Protein AF-A0A978SUX0-F1 (afdb_monomer_lite)

Radius of gyration: 11.95 Å; chains: 1; bounding box: 27×20×38 Å

Sequence (61 aa):
MKLQQGELLISENGRYYLVVECSEESVSLKRVNGYTLFSCHPGFLDRSFRRVSELKQKPST

Secondary structure (DSSP, 8-state):
----TT-EEEETTS-EEEEEEE-SS-EEEEETTSS-EEEE-HHHHHHHEEEGGGG------

Structure (mmCIF, N/CA/C/O backbone):
data_AF-A0A978SUX0-F1
#
_entry.id   AF-A0A978SUX0-F1
#
loop_
_atom_site.group_PDB
_atom_site.id
_atom_site.type_symbol
_atom_site.label_atom_id
_atom_site.label_alt_id
_atom_site.label_comp_id
_atom_site.label_asym_id
_atom_site.label_entity_id
_atom_site.label_seq_id
_atom_site.pdbx_PDB_ins_code
_atom_site.Cartn_x
_atom_site.Cartn_y
_atom_site.Cartn_z
_atom_site.occupancy
_atom_site.B_iso_or_equiv
_atom_site.auth_seq_id
_atom_site.auth_comp_id
_atom_site.auth_asym_id
_atom_site.auth_atom_id
_atom_site.pdbx_PDB_model_num
ATOM 1 N N . MET A 1 1 ? -7.442 8.135 2.040 1.00 76.50 1 MET A N 1
ATOM 2 C CA . MET A 1 1 ? -8.493 7.192 1.575 1.00 76.50 1 MET A CA 1
ATOM 3 C C . MET A 1 1 ? -8.818 6.199 2.700 1.00 76.50 1 MET A C 1
ATOM 5 O O . MET A 1 1 ? -7.937 5.943 3.509 1.00 76.50 1 MET A O 1
ATOM 9 N N . LYS A 1 2 ? -10.029 5.620 2.789 1.00 84.25 2 LYS A N 1
ATOM 10 C CA . LYS A 1 2 ? -10.280 4.486 3.712 1.00 84.25 2 LYS A CA 1
ATOM 11 C C . LYS A 1 2 ? -9.788 3.188 3.068 1.00 84.25 2 LYS A C 1
ATOM 13 O O . LYS A 1 2 ? -10.358 2.794 2.053 1.00 84.25 2 LYS A O 1
ATOM 18 N N . LEU A 1 3 ? -8.724 2.603 3.612 1.00 89.75 3 LEU A N 1
ATOM 19 C CA . LEU A 1 3 ? -8.121 1.365 3.116 1.00 89.75 3 LEU A CA 1
ATOM 20 C C . LEU A 1 3 ? -8.607 0.156 3.898 1.00 89.75 3 LEU A C 1
ATOM 22 O O . LEU A 1 3 ? -8.953 0.272 5.073 1.00 89.75 3 LEU A O 1
ATOM 26 N N . GLN A 1 4 ? -8.590 -0.996 3.242 1.00 91.94 4 GLN A N 1
ATOM 27 C CA . GLN A 1 4 ? -8.798 -2.288 3.875 1.00 91.94 4 GLN A CA 1
ATOM 28 C C . GLN A 1 4 ? -7.661 -3.242 3.524 1.00 91.94 4 GLN A C 1
ATOM 30 O O . GLN A 1 4 ? -7.112 -3.226 2.420 1.00 91.94 4 GLN A O 1
ATOM 35 N N . GLN A 1 5 ? -7.321 -4.104 4.477 1.00 94.69 5 GLN A N 1
ATOM 36 C CA . GLN A 1 5 ? -6.410 -5.211 4.230 1.00 94.69 5 GLN A CA 1
ATOM 37 C C . GLN A 1 5 ? -6.931 -6.075 3.071 1.00 94.69 5 GLN A C 1
ATOM 39 O O . GLN A 1 5 ? -8.118 -6.383 2.992 1.00 94.69 5 GLN A O 1
ATOM 44 N N . GLY A 1 6 ? -6.033 -6.457 2.166 1.00 95.06 6 GLY A N 1
ATOM 45 C CA . GLY A 1 6 ? -6.357 -7.209 0.956 1.00 95.06 6 GLY A CA 1
ATOM 46 C C . GLY A 1 6 ? -6.737 -6.349 -0.254 1.00 95.06 6 GLY A C 1
ATOM 47 O O . GLY A 1 6 ? -6.846 -6.891 -1.353 1.00 95.06 6 GLY A O 1
ATOM 48 N N . GLU A 1 7 ? -6.897 -5.029 -0.110 1.00 94.94 7 GLU A N 1
ATOM 49 C CA . GLU A 1 7 ? -7.146 -4.158 -1.262 1.00 94.94 7 GLU A CA 1
ATOM 50 C C . GLU A 1 7 ? -5.944 -4.085 -2.213 1.00 94.94 7 GLU A C 1
ATOM 52 O O . GLU A 1 7 ? -4.780 -4.133 -1.805 1.00 94.94 7 GLU A O 1
ATOM 57 N N . LEU A 1 8 ? -6.244 -3.921 -3.505 1.00 96.00 8 LEU A N 1
ATOM 58 C CA . LEU A 1 8 ? -5.256 -3.707 -4.556 1.00 96.00 8 LEU A CA 1
ATOM 59 C C . LEU A 1 8 ? -5.177 -2.233 -4.943 1.00 96.00 8 LEU A C 1
ATOM 61 O O . LEU A 1 8 ? -6.163 -1.612 -5.358 1.00 96.00 8 LEU A O 1
ATOM 65 N N . LEU A 1 9 ? -3.958 -1.714 -4.881 1.00 95.75 9 LEU A N 1
ATOM 66 C CA . LEU A 1 9 ? -3.589 -0.370 -5.286 1.00 95.75 9 LEU A CA 1
ATOM 67 C C . LEU A 1 9 ? -2.700 -0.416 -6.524 1.00 95.75 9 LEU A C 1
ATOM 69 O O . LEU A 1 9 ? -1.915 -1.348 -6.716 1.00 95.75 9 LEU A O 1
ATOM 73 N N . ILE A 1 10 ? -2.797 0.622 -7.344 1.00 96.12 10 ILE A N 1
ATOM 74 C CA . ILE A 1 10 ? -1.883 0.882 -8.451 1.00 96.12 10 ILE A CA 1
ATOM 75 C C . ILE A 1 10 ? -1.117 2.170 -8.157 1.00 96.12 10 ILE A C 1
ATOM 77 O O . ILE A 1 10 ? -1.720 3.184 -7.810 1.00 96.12 10 ILE A O 1
ATOM 81 N N . SER A 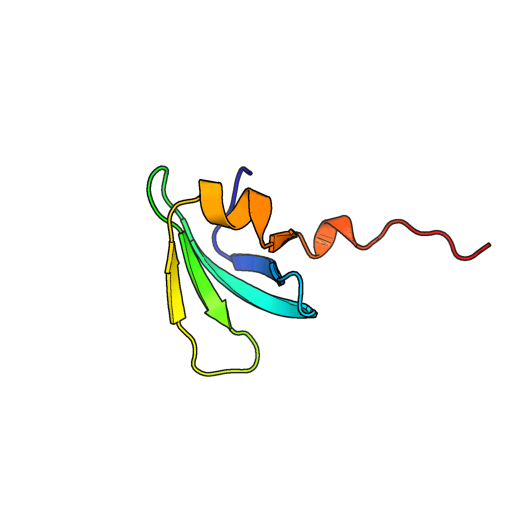1 11 ? 0.208 2.135 -8.253 1.00 94.56 11 SER A N 1
ATOM 82 C CA . SER A 1 11 ? 1.033 3.342 -8.172 1.00 94.56 11 SER A CA 1
ATOM 83 C C . SER A 1 11 ? 0.994 4.126 -9.484 1.00 94.56 11 SER A C 1
ATOM 85 O O . SER A 1 11 ? 0.645 3.588 -10.535 1.00 94.56 11 SER A O 1
ATOM 87 N N . GLU A 1 12 ? 1.439 5.382 -9.463 1.00 91.44 12 GLU A N 1
ATOM 88 C CA . GLU A 1 12 ? 1.500 6.234 -10.665 1.00 91.44 12 GLU A CA 1
ATOM 89 C C . GLU A 1 12 ? 2.304 5.627 -11.828 1.00 91.44 12 GLU A C 1
ATOM 91 O O . GLU A 1 12 ? 1.984 5.845 -12.992 1.00 91.44 12 GLU A O 1
ATOM 96 N N . ASN A 1 13 ? 3.316 4.810 -11.531 1.00 91.00 13 ASN A N 1
ATOM 97 C CA . ASN A 1 13 ? 4.111 4.097 -12.538 1.00 91.00 13 ASN A CA 1
ATOM 98 C C . ASN A 1 13 ? 3.510 2.742 -12.969 1.00 91.00 13 ASN A C 1
ATOM 100 O O . ASN A 1 13 ? 4.218 1.911 -13.538 1.00 91.00 13 ASN A O 1
ATOM 104 N N . GLY A 1 14 ? 2.234 2.490 -12.665 1.00 92.69 14 GLY A N 1
ATOM 105 C CA . GLY A 1 14 ? 1.489 1.316 -13.125 1.00 92.69 14 GLY A CA 1
ATOM 106 C C . GLY A 1 14 ? 1.819 0.009 -12.400 1.00 92.69 14 GLY A C 1
ATOM 107 O O . GLY A 1 14 ? 1.483 -1.068 -12.890 1.00 92.69 14 GLY A O 1
ATOM 108 N N . ARG A 1 15 ? 2.500 0.063 -11.251 1.00 95.31 15 ARG A N 1
ATOM 109 C CA . ARG A 1 15 ? 2.838 -1.135 -10.469 1.00 95.31 15 ARG A CA 1
ATOM 110 C C . ARG A 1 15 ? 1.733 -1.432 -9.462 1.00 95.31 15 ARG A C 1
ATOM 112 O O . ARG A 1 15 ? 1.200 -0.530 -8.825 1.00 95.31 15 ARG A O 1
ATOM 119 N N . TYR A 1 16 ? 1.434 -2.714 -9.290 1.00 96.69 16 TYR A N 1
ATOM 120 C CA . TYR A 1 16 ? 0.386 -3.177 -8.385 1.00 96.69 16 TYR A CA 1
ATOM 121 C C . TYR A 1 16 ? 0.937 -3.536 -7.009 1.00 96.69 16 TYR A C 1
ATOM 123 O O . TYR A 1 16 ? 1.966 -4.217 -6.889 1.00 96.69 16 TYR A O 1
ATOM 131 N N . TYR A 1 17 ? 0.209 -3.114 -5.983 1.00 97.50 17 TYR A N 1
ATOM 132 C CA . TYR A 1 17 ? 0.525 -3.343 -4.583 1.00 97.50 17 TYR A CA 1
ATOM 133 C C . TYR A 1 17 ? -0.713 -3.831 -3.835 1.00 97.50 17 TYR A C 1
ATOM 135 O O . TYR A 1 17 ? -1.817 -3.350 -4.066 1.00 97.50 17 TYR A O 1
ATOM 143 N N . LEU A 1 18 ? -0.511 -4.791 -2.942 1.00 97.25 18 LEU A N 1
ATOM 144 C CA . LEU A 1 18 ? -1.513 -5.329 -2.037 1.00 97.25 18 LEU A CA 1
ATOM 145 C C . LEU A 1 18 ? -1.366 -4.657 -0.672 1.00 97.25 18 LEU A C 1
ATOM 147 O O . LEU A 1 18 ? -0.253 -4.589 -0.144 1.00 97.25 18 LEU A O 1
ATOM 151 N N . VAL A 1 19 ? -2.476 -4.215 -0.089 1.00 96.94 19 VAL A N 1
ATOM 152 C CA . VAL A 1 19 ? -2.516 -3.760 1.303 1.00 96.94 19 VAL A CA 1
ATOM 153 C C . VAL A 1 19 ? -2.396 -4.973 2.215 1.00 96.94 19 VAL A C 1
ATOM 155 O O . VAL A 1 19 ? -3.274 -5.833 2.242 1.00 96.94 19 VAL A O 1
ATOM 158 N N . VAL A 1 20 ? -1.296 -5.055 2.955 1.00 97.25 20 VAL A N 1
ATOM 159 C CA . VAL A 1 20 ? -1.035 -6.153 3.897 1.00 97.25 20 VAL A CA 1
ATOM 160 C C . VAL A 1 20 ? -1.545 -5.809 5.288 1.00 97.25 20 VAL A C 1
ATOM 162 O O . VAL A 1 20 ? -2.017 -6.692 5.992 1.00 97.25 20 VAL A O 1
ATOM 165 N N . GLU A 1 21 ? -1.476 -4.537 5.666 1.00 95.75 21 GLU A N 1
ATOM 166 C CA . GLU A 1 21 ? -1.912 -4.026 6.962 1.00 95.75 21 GLU A CA 1
ATOM 167 C C . GLU A 1 21 ? -2.267 -2.546 6.813 1.00 95.75 21 GLU A C 1
ATOM 169 O O . GLU A 1 21 ? -1.620 -1.828 6.044 1.00 95.75 21 GLU A O 1
ATOM 174 N N . CYS A 1 22 ? -3.283 -2.085 7.536 1.00 93.75 22 CYS A N 1
ATOM 175 C CA . CYS A 1 22 ? -3.631 -0.672 7.601 1.00 93.75 22 CYS A CA 1
ATOM 176 C C . CYS A 1 22 ? -4.091 -0.284 9.008 1.00 93.75 22 CYS A C 1
ATOM 178 O O . CYS A 1 22 ? -4.920 -0.962 9.615 1.00 93.75 22 CYS A O 1
ATOM 180 N N . SER A 1 23 ? -3.584 0.844 9.484 1.00 92.31 23 SER A N 1
ATOM 181 C CA . SER A 1 23 ? -4.014 1.551 10.683 1.00 92.31 23 SER A CA 1
ATOM 182 C C . SER A 1 23 ? -4.227 3.032 10.353 1.00 92.31 23 SER A C 1
ATOM 184 O O . SER A 1 23 ? -4.058 3.462 9.209 1.00 92.31 23 SER A O 1
ATOM 186 N N . GLU A 1 24 ? -4.615 3.827 11.350 1.00 89.50 24 GLU A N 1
ATOM 187 C CA . GLU A 1 24 ? -4.792 5.274 11.174 1.00 89.50 24 GLU A CA 1
ATOM 188 C C . GLU A 1 24 ? -3.474 6.003 10.873 1.00 89.50 24 GLU A C 1
ATOM 190 O O . GLU A 1 24 ? -3.479 7.019 10.183 1.00 89.50 24 GLU A O 1
ATOM 195 N N . GLU A 1 25 ? -2.343 5.463 11.332 1.00 92.88 25 GLU A N 1
ATOM 196 C CA . GLU A 1 25 ? -1.029 6.113 11.233 1.00 92.88 25 GLU A CA 1
ATOM 197 C C . GLU A 1 25 ? -0.117 5.478 10.173 1.00 92.88 25 GLU A C 1
ATOM 199 O O . GLU A 1 25 ? 0.844 6.102 9.716 1.00 92.88 25 GLU A O 1
ATOM 204 N N . SER A 1 26 ? -0.401 4.240 9.757 1.00 94.88 26 SER A N 1
ATOM 205 C CA . SER A 1 26 ? 0.487 3.450 8.902 1.00 94.88 26 SER A CA 1
ATOM 206 C C . SER A 1 26 ? -0.274 2.519 7.966 1.00 94.88 26 SER A C 1
ATOM 208 O O . SER A 1 26 ? -1.304 1.947 8.311 1.00 94.88 26 SER A O 1
ATOM 210 N N . VAL A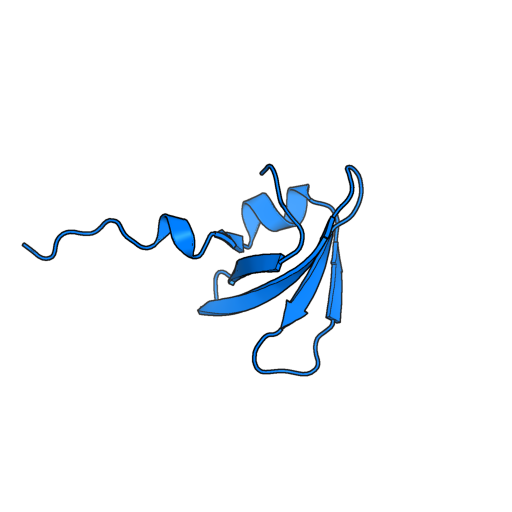 1 27 ? 0.273 2.316 6.772 1.00 96.62 27 VAL A N 1
ATOM 211 C CA . VAL A 1 27 ? -0.179 1.303 5.821 1.00 96.62 27 VAL A CA 1
ATOM 212 C C . VAL A 1 27 ? 1.019 0.552 5.277 1.00 96.62 27 VAL A C 1
ATOM 214 O O . VAL A 1 27 ? 1.956 1.164 4.762 1.00 96.62 27 VAL A O 1
ATOM 217 N N . SER A 1 28 ? 0.945 -0.773 5.327 1.00 97.50 28 SER A N 1
ATOM 218 C CA . SER A 1 28 ? 1.955 -1.680 4.791 1.00 97.50 28 SER A CA 1
ATOM 219 C C . SER A 1 28 ? 1.514 -2.234 3.438 1.00 97.50 28 SER A C 1
ATOM 221 O O . SER A 1 28 ? 0.434 -2.816 3.307 1.00 97.50 28 SER A O 1
ATOM 223 N N . LEU A 1 29 ? 2.367 -2.083 2.425 1.00 97.44 29 LEU A N 1
ATOM 224 C CA . LEU A 1 29 ? 2.116 -2.502 1.050 1.00 97.44 29 LEU A CA 1
ATOM 225 C C . LEU A 1 29 ? 3.135 -3.536 0.579 1.00 97.44 29 LEU A C 1
ATOM 227 O O . LEU A 1 29 ? 4.344 -3.318 0.673 1.00 97.44 29 LEU A O 1
ATOM 231 N N . LYS A 1 30 ? 2.648 -4.616 -0.036 1.00 97.81 30 LYS A N 1
ATOM 232 C CA . LYS A 1 30 ? 3.468 -5.617 -0.728 1.00 97.81 30 LYS A CA 1
ATOM 233 C C . LYS A 1 30 ? 3.281 -5.506 -2.230 1.00 97.81 30 LYS A C 1
ATOM 235 O O . LYS A 1 30 ? 2.160 -5.529 -2.728 1.00 97.81 30 LYS A O 1
ATOM 240 N N . ARG A 1 31 ? 4.374 -5.456 -2.983 1.00 97.00 31 ARG A N 1
ATOM 241 C CA . ARG A 1 31 ? 4.312 -5.498 -4.446 1.00 97.00 31 ARG A CA 1
ATOM 242 C C . ARG A 1 31 ? 3.826 -6.871 -4.922 1.00 97.00 31 ARG A C 1
ATOM 244 O O . ARG A 1 31 ? 4.380 -7.886 -4.519 1.00 97.00 31 ARG A O 1
ATOM 251 N N . VAL A 1 32 ? 2.828 -6.901 -5.809 1.00 95.75 32 VAL A N 1
ATOM 252 C CA . VAL A 1 32 ? 2.195 -8.159 -6.266 1.00 95.75 32 VAL A CA 1
ATOM 253 C C . VAL A 1 32 ? 3.171 -9.033 -7.065 1.00 95.75 32 VAL A C 1
ATOM 255 O O . VAL A 1 32 ? 3.235 -10.235 -6.845 1.00 95.75 32 VAL A O 1
ATOM 258 N N . ASN A 1 33 ? 4.000 -8.418 -7.914 1.00 93.00 33 ASN A N 1
ATOM 259 C CA . ASN A 1 33 ? 5.019 -9.101 -8.723 1.00 93.00 33 ASN A CA 1
ATOM 260 C C . ASN A 1 33 ? 6.428 -8.626 -8.349 1.00 93.00 33 ASN A C 1
ATOM 262 O O . ASN A 1 33 ? 7.189 -8.143 -9.189 1.00 93.00 33 ASN A O 1
ATOM 266 N N . GLY A 1 34 ? 6.754 -8.655 -7.061 1.00 91.12 34 GLY A N 1
ATOM 267 C CA . GLY A 1 34 ? 8.084 -8.294 -6.592 1.00 91.12 34 GLY A CA 1
ATOM 268 C C . GLY A 1 34 ? 8.283 -8.564 -5.110 1.00 91.12 34 GLY A C 1
ATOM 269 O O . GLY A 1 34 ? 7.366 -8.963 -4.401 1.00 91.12 34 GLY A O 1
ATOM 270 N N . TYR A 1 35 ? 9.500 -8.306 -4.648 1.00 93.19 35 TYR A N 1
ATOM 271 C CA . TYR A 1 35 ? 9.906 -8.548 -3.261 1.00 93.19 35 TYR A CA 1
ATOM 272 C C . TYR A 1 35 ? 9.783 -7.305 -2.371 1.00 93.19 35 TYR A C 1
ATOM 274 O O . TYR A 1 35 ? 10.116 -7.347 -1.193 1.00 93.19 35 TYR A O 1
ATOM 282 N N . THR A 1 36 ? 9.323 -6.179 -2.927 1.00 95.31 36 THR A N 1
ATOM 283 C CA . THR A 1 36 ? 9.194 -4.927 -2.180 1.00 95.31 36 THR A CA 1
ATOM 284 C C . THR A 1 36 ? 8.036 -5.011 -1.189 1.00 95.31 36 THR A C 1
ATOM 286 O O . THR A 1 36 ? 6.886 -5.202 -1.591 1.00 95.31 36 THR A O 1
ATOM 289 N N . LEU A 1 37 ? 8.357 -4.792 0.082 1.00 96.38 37 LEU A N 1
ATOM 290 C CA . LEU A 1 37 ? 7.432 -4.586 1.188 1.00 96.38 37 LEU A CA 1
ATOM 291 C C . LEU A 1 37 ? 7.860 -3.304 1.900 1.00 96.38 37 LEU A C 1
ATOM 293 O O . LEU A 1 37 ? 9.042 -3.141 2.198 1.00 96.38 37 LEU A O 1
ATOM 297 N N . PHE A 1 38 ? 6.930 -2.388 2.132 1.00 96.56 38 PHE A N 1
ATOM 298 C CA . PHE A 1 38 ? 7.218 -1.159 2.865 1.00 96.56 38 PHE A CA 1
ATOM 299 C C . PHE A 1 38 ? 5.972 -0.651 3.577 1.00 96.56 38 PHE A C 1
ATOM 301 O O . PHE A 1 38 ? 4.852 -0.959 3.167 1.00 96.56 38 PHE A O 1
ATOM 308 N N . SER A 1 39 ? 6.190 0.162 4.604 1.00 96.69 39 SER A N 1
ATOM 309 C CA . SER A 1 39 ? 5.131 0.866 5.318 1.00 96.69 39 SER A CA 1
ATOM 310 C C . SER A 1 39 ? 5.257 2.365 5.083 1.00 96.69 39 SER A C 1
ATOM 312 O O . SER A 1 39 ? 6.357 2.892 4.908 1.00 96.69 39 SER A O 1
ATOM 314 N N . CYS A 1 40 ? 4.127 3.055 5.035 1.00 95.31 40 CYS A N 1
ATOM 315 C CA . CYS A 1 40 ? 4.077 4.493 4.816 1.00 95.31 40 CYS A CA 1
ATOM 316 C C . CYS A 1 40 ? 2.870 5.108 5.518 1.00 95.31 40 CYS A C 1
ATOM 318 O O . CYS A 1 40 ? 1.902 4.422 5.838 1.00 95.31 40 CYS A O 1
ATOM 320 N N . HIS A 1 41 ? 2.921 6.420 5.728 1.00 94.69 41 HIS A N 1
ATOM 321 C CA . HIS A 1 41 ? 1.779 7.157 6.250 1.00 94.69 41 HIS A CA 1
ATOM 322 C C . HIS A 1 41 ? 0.629 7.156 5.219 1.00 94.69 41 HIS A C 1
ATOM 324 O O . HIS A 1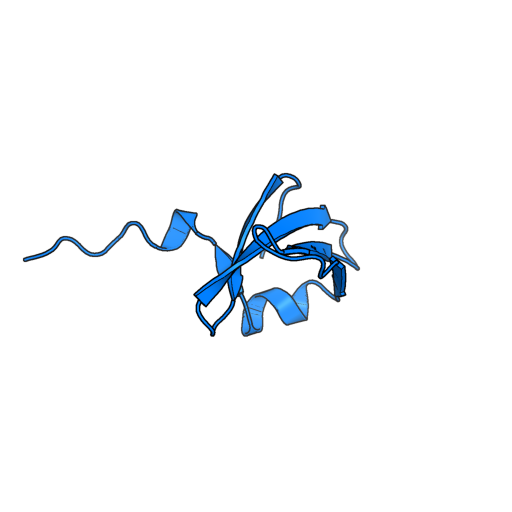 41 ? 0.899 7.391 4.034 1.00 94.69 41 HIS A O 1
ATOM 330 N N . PRO A 1 42 ? -0.648 6.985 5.618 1.00 92.31 42 PRO A N 1
ATOM 331 C CA . PRO A 1 42 ? -1.783 6.949 4.689 1.00 92.31 42 PRO A CA 1
ATOM 332 C C . PRO A 1 42 ? -1.850 8.151 3.732 1.00 92.31 42 PRO A C 1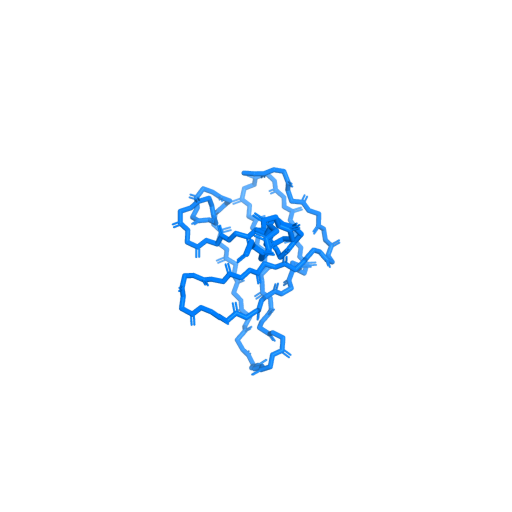
ATOM 334 O O . PRO A 1 42 ? -2.193 8.003 2.562 1.00 92.31 42 PRO A O 1
ATOM 337 N N . GLY A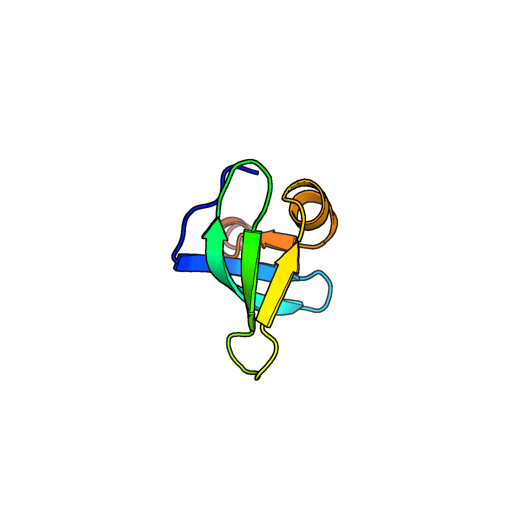 1 43 ? -1.444 9.338 4.197 1.00 92.00 43 GLY A N 1
ATOM 338 C CA . GLY A 1 43 ? -1.409 10.557 3.377 1.00 92.00 43 GLY A CA 1
ATOM 339 C C . GLY A 1 43 ? -0.439 10.518 2.184 1.00 92.00 43 GLY A C 1
ATOM 340 O O . GLY A 1 43 ? -0.595 11.305 1.252 1.00 92.00 43 GLY A O 1
ATOM 341 N N . PHE A 1 44 ? 0.546 9.612 2.178 1.00 92.69 44 PHE A N 1
ATOM 342 C CA . PHE A 1 44 ? 1.389 9.355 1.004 1.00 92.69 44 PHE A CA 1
ATOM 343 C C . PHE A 1 44 ? 0.620 8.584 -0.077 1.00 92.69 44 PHE A C 1
ATOM 345 O O . PHE A 1 44 ? 0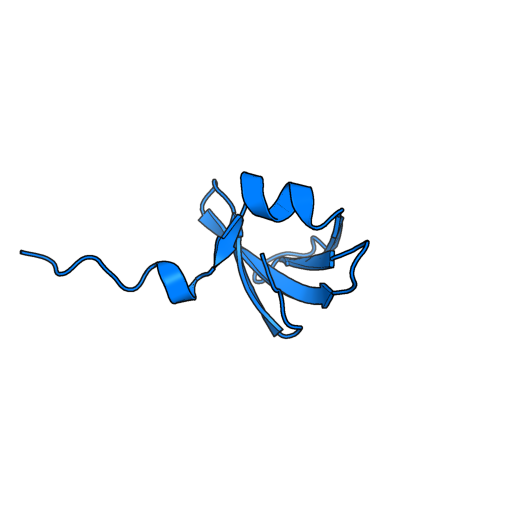.753 8.876 -1.265 1.00 92.69 44 PHE A O 1
ATOM 352 N N . LEU A 1 45 ? -0.232 7.639 0.327 1.00 92.25 45 LEU A N 1
ATOM 353 C CA . LEU A 1 45 ? -0.997 6.814 -0.607 1.00 92.25 45 LEU A CA 1
ATOM 354 C C . LEU A 1 45 ? -1.991 7.635 -1.416 1.00 92.25 45 LEU A C 1
ATOM 356 O O . LEU A 1 45 ? -2.087 7.432 -2.621 1.00 92.25 45 LEU A O 1
ATOM 360 N N . ASP A 1 46 ? -2.622 8.626 -0.789 1.00 88.19 46 ASP A N 1
ATOM 361 C CA . ASP A 1 46 ? -3.548 9.542 -1.463 1.00 88.19 46 ASP A CA 1
ATOM 362 C C . ASP A 1 46 ? -2.900 10.328 -2.617 1.00 88.19 46 ASP A C 1
ATOM 364 O O . ASP A 1 46 ? -3.598 10.794 -3.515 1.00 88.19 46 ASP A O 1
ATOM 368 N N . ARG A 1 47 ? -1.569 10.484 -2.604 1.00 89.50 47 ARG A N 1
ATOM 369 C CA . ARG A 1 47 ? -0.822 11.237 -3.622 1.00 89.50 47 ARG A CA 1
ATOM 370 C C . ARG A 1 47 ? -0.168 10.353 -4.672 1.00 89.50 47 ARG A C 1
ATOM 372 O O . ARG A 1 47 ? 0.097 10.836 -5.761 1.00 89.50 47 ARG A O 1
ATOM 379 N N . SER A 1 48 ? 0.127 9.096 -4.346 1.00 93.06 48 SER A N 1
ATOM 380 C CA . SER A 1 48 ? 0.981 8.237 -5.179 1.00 93.06 48 SER A CA 1
ATOM 381 C C . SER A 1 48 ? 0.308 6.948 -5.648 1.00 93.06 48 SER A C 1
ATOM 383 O O . SER A 1 48 ? 0.891 6.213 -6.451 1.00 93.06 48 SER A O 1
ATOM 385 N N . PHE A 1 49 ? -0.900 6.655 -5.158 1.00 94.94 49 PHE A N 1
ATOM 386 C CA . PHE A 1 49 ? -1.631 5.428 -5.450 1.00 94.94 49 PHE A CA 1
ATOM 387 C C . PHE A 1 49 ? -3.102 5.703 -5.769 1.00 94.94 49 PHE A C 1
ATOM 389 O O . PHE A 1 49 ? -3.684 6.701 -5.357 1.00 94.94 49 PHE A O 1
ATOM 396 N N . ARG A 1 50 ? -3.715 4.787 -6.519 1.00 94.31 50 ARG A N 1
ATOM 397 C CA . ARG A 1 50 ? -5.155 4.758 -6.818 1.00 94.31 50 ARG A CA 1
ATOM 398 C C . ARG A 1 50 ? -5.697 3.363 -6.561 1.00 94.31 50 ARG A C 1
ATOM 400 O O . ARG A 1 50 ? -4.934 2.393 -6.631 1.00 94.31 50 ARG A O 1
ATOM 407 N N . ARG A 1 51 ? -6.999 3.221 -6.300 1.00 92.81 51 ARG A N 1
ATOM 408 C CA . ARG A 1 51 ? -7.581 1.876 -6.189 1.00 92.81 51 ARG A CA 1
ATOM 409 C C . ARG A 1 51 ? -7.745 1.273 -7.570 1.00 92.81 51 ARG A C 1
ATOM 411 O O . ARG A 1 51 ? -8.200 1.930 -8.502 1.00 92.81 51 ARG A O 1
ATOM 418 N N . VAL A 1 52 ? -7.455 -0.017 -7.699 1.00 89.62 52 VAL A N 1
ATOM 419 C CA . VAL A 1 52 ? -7.688 -0.729 -8.966 1.00 89.62 52 VAL A CA 1
ATOM 420 C C . VAL A 1 52 ? -9.181 -0.767 -9.318 1.00 89.62 52 VAL A C 1
ATOM 422 O O . VAL A 1 52 ? -9.539 -0.714 -10.493 1.00 89.62 52 VAL A O 1
ATOM 425 N N . SER A 1 53 ? -10.068 -0.791 -8.317 1.00 83.94 53 SER A N 1
ATOM 426 C CA . SER A 1 53 ? -11.523 -0.730 -8.514 1.00 83.94 53 SER A CA 1
ATOM 427 C C . SER A 1 53 ? -11.992 0.557 -9.204 1.00 83.94 53 SER A C 1
ATOM 429 O O . SER A 1 53 ? -12.975 0.525 -9.942 1.00 83.94 53 SER A O 1
ATOM 431 N N . GLU A 1 54 ? -11.267 1.665 -9.037 1.00 81.69 54 GLU A N 1
ATOM 432 C CA . GLU A 1 54 ? -11.584 2.965 -9.642 1.00 81.69 54 GLU A CA 1
ATOM 433 C C . GLU A 1 54 ? -11.234 3.016 -11.142 1.00 81.69 54 GLU A C 1
ATOM 435 O O . GLU A 1 54 ? -11.703 3.895 -11.860 1.00 81.69 54 GLU A O 1
ATOM 440 N N . LEU A 1 55 ? -10.463 2.052 -11.660 1.00 76.81 55 LEU A N 1
ATOM 441 C CA . LEU A 1 55 ? -10.054 2.015 -13.070 1.00 76.81 55 LEU A CA 1
ATOM 442 C C . LEU A 1 55 ? -11.163 1.535 -14.026 1.00 76.81 55 LEU A C 1
ATOM 444 O O . LEU A 1 55 ? -11.003 1.632 -15.241 1.00 76.81 55 LEU A O 1
ATOM 448 N N . LYS A 1 56 ? -12.294 1.025 -13.517 1.00 63.47 56 LYS A N 1
ATOM 449 C CA . LYS A 1 56 ? -13.368 0.416 -14.328 1.00 63.47 56 LYS A CA 1
ATOM 450 C C . LYS A 1 56 ? -14.379 1.399 -14.946 1.00 63.47 56 LYS A C 1
ATOM 452 O O . LYS A 1 56 ? -15.492 0.994 -15.265 1.00 63.47 56 LYS A O 1
ATOM 457 N N . GLN A 1 57 ? -14.027 2.665 -15.169 1.00 55.22 57 GLN A N 1
ATOM 458 C CA . GLN A 1 57 ? -14.933 3.623 -15.823 1.00 55.22 57 GLN A CA 1
ATOM 459 C C . GLN A 1 57 ? -14.238 4.456 -16.908 1.00 55.22 57 GLN A C 1
ATOM 461 O O . GLN A 1 57 ? -14.000 5.649 -16.759 1.00 55.22 57 GLN A O 1
ATOM 466 N N . LYS A 1 58 ? -13.967 3.830 -18.053 1.00 51.91 58 LYS A N 1
ATOM 467 C CA . LYS A 1 58 ? -14.119 4.500 -19.349 1.00 51.91 58 LYS A CA 1
ATOM 468 C C . LYS A 1 58 ? -14.908 3.552 -20.249 1.00 51.91 58 LYS A C 1
ATOM 470 O O . LYS A 1 58 ? -14.351 2.524 -20.633 1.00 51.91 58 LYS A O 1
ATOM 475 N N . PRO A 1 59 ? -16.183 3.844 -20.561 1.00 53.00 59 PRO A N 1
ATOM 476 C CA . PRO A 1 59 ? -16.819 3.231 -21.713 1.00 53.00 59 PRO A CA 1
ATOM 477 C C . PRO A 1 59 ? -15.969 3.617 -22.923 1.00 53.00 59 PRO A C 1
ATOM 479 O O . PRO A 1 59 ? -15.691 4.797 -23.141 1.00 53.00 59 PRO A O 1
ATOM 482 N N . SER A 1 60 ? -15.478 2.622 -23.645 1.00 58.56 60 SER A N 1
ATOM 483 C CA . SER A 1 60 ? -14.918 2.828 -24.972 1.00 58.56 60 SER A CA 1
ATOM 484 C C . SER A 1 60 ? -16.078 3.251 -25.874 1.00 58.56 60 SER A C 1
ATOM 486 O O . SER A 1 60 ? -16.938 2.423 -26.167 1.00 58.56 60 SER A O 1
ATOM 488 N N . THR A 1 61 ? -16.155 4.540 -26.205 1.00 54.97 61 THR A N 1
ATOM 489 C CA . THR A 1 61 ? -16.987 5.035 -27.310 1.00 54.97 61 THR A CA 1
ATOM 490 C C . THR A 1 61 ? -16.299 4.728 -28.630 1.00 54.97 61 THR A C 1
ATOM 492 O O . THR A 1 61 ? -15.054 4.877 -28.673 1.00 54.97 61 THR A O 1
#

Foldseek 3Di:
DDDDAQFWKAWPVGWIWGFHDDDQAKTWIDTPPDGDIDMDGVVVCVVTIDGPVVVPDDDDD

pLDDT: mean 89.35, std 11.88, range [51.91, 97.81]